Protein AF-A0AAV2N906-F1 (afdb_monomer)

Solvent-accessible surface area (backbone atoms only — not comparable to full-atom values): 9560 Å² total; per-residue (Å²): 140,86,79,97,62,91,78,65,53,70,39,80,45,79,48,74,50,69,51,62,68,46,82,51,79,72,90,47,82,63,50,39,68,47,66,64,45,64,35,40,30,38,31,56,103,57,91,62,74,47,78,46,63,52,54,69,85,67,87,63,78,82,83,75,61,50,65,40,70,42,63,27,67,57,64,53,74,48,78,43,83,39,54,52,70,64,48,75,49,80,57,72,91,42,48,38,40,37,38,35,34,36,37,40,48,88,89,48,103,59,74,46,69,39,82,73,50,76,50,76,43,83,40,26,71,60,52,39,50,51,25,49,56,51,49,58,48,60,74,41,47,91,79,47,55,72,71,68,75,68,58,85,89,83,131

Sequence (155 aa):
MTTNEFQRIIVALIVRSQIKQLFVPWTSEFDKVILKKTIVMFRMLDEEWTSLAPNRRDYRPYRGSCCENENFYGGRSVVFCVPAGFFEKKAIDVDVQLYVRREVCKYFEMDQCQGVGFATVPVDDLLNGIAKQMRERNELSEHLSDFYKQQIISR

pLDDT: mean 76.83, std 14.12, range [34.94, 92.75]

Secondary structure (DSSP, 8-state):
-----TT--EEEEEEEEEEEEEE---SSGGGGTS-EEEEEEEESSSSPPEEE-----------S---SEEEEEEEEEEEEEEEGGGGTSPP-S-EEEEEEEEEEPTTSSS-SEEEEEEEEEE-HHHHHHHHHHHHHHHHTTTTS-HHHHHSPP--

Nearest PDB structures (foldseek):
  1dji-assembly2_B  TM=4.886E-01  e=1.078E-02  Rattus norvegicus
  3l4c-assembly1_A  TM=5.168E-01  e=9.980E-01  Homo sapiens

Organism: NCBI:txid488582

Mean predicted aligned error: 10.34 Å

Structure (mmCIF, N/CA/C/O backbone):
data_AF-A0AAV2N906-F1
#
_entry.id   AF-A0AAV2N906-F1
#
loop_
_atom_site.group_PDB
_atom_site.id
_atom_site.type_symbol
_atom_site.label_atom_id
_atom_site.label_alt_id
_atom_site.label_comp_id
_atom_site.label_asym_id
_atom_site.label_entity_id
_atom_site.label_seq_id
_atom_site.pdbx_PDB_ins_code
_atom_site.Cartn_x
_atom_site.Cartn_y
_atom_site.Cartn_z
_atom_site.occupancy
_atom_site.B_iso_or_equiv
_atom_site.auth_seq_id
_atom_site.auth_comp_id
_atom_site.auth_asym_id
_atom_site.auth_atom_id
_atom_site.pdbx_PDB_model_num
ATOM 1 N N . MET A 1 1 ? -39.628 -3.929 17.723 1.00 43.03 1 MET A N 1
ATOM 2 C CA . MET A 1 1 ? -38.705 -4.756 16.912 1.00 43.03 1 MET A CA 1
ATOM 3 C C . MET A 1 1 ? -38.882 -4.290 15.476 1.00 43.03 1 MET A C 1
ATOM 5 O O . MET A 1 1 ? -40.005 -4.379 15.014 1.00 43.03 1 MET A O 1
ATOM 9 N N . THR A 1 2 ? -37.946 -3.642 14.780 1.00 40.38 2 THR A N 1
ATOM 10 C CA . THR A 1 2 ? -36.466 -3.710 14.782 1.00 40.38 2 THR A CA 1
ATOM 11 C C . THR A 1 2 ? -35.923 -2.435 14.098 1.00 40.38 2 THR A C 1
ATOM 13 O O . THR A 1 2 ? -36.364 -2.112 13.002 1.00 40.38 2 THR A O 1
ATOM 16 N N . THR A 1 3 ? -35.235 -1.535 14.816 1.00 34.94 3 THR A N 1
ATOM 17 C CA . THR A 1 3 ? -33.765 -1.448 15.045 1.00 34.94 3 THR A CA 1
ATOM 18 C C . THR A 1 3 ? -32.965 -0.772 13.919 1.00 34.94 3 THR A C 1
ATOM 20 O O . THR A 1 3 ? -32.504 -1.414 12.986 1.00 34.94 3 THR A O 1
ATOM 23 N N . ASN A 1 4 ? -32.732 0.535 14.061 1.00 41.62 4 ASN A N 1
ATOM 24 C CA . ASN A 1 4 ? -31.422 1.074 14.472 1.00 41.62 4 ASN A CA 1
ATOM 25 C C . ASN A 1 4 ? -30.122 0.581 13.788 1.00 41.62 4 ASN A C 1
ATOM 27 O O . ASN A 1 4 ? -29.088 0.597 14.444 1.00 41.62 4 ASN A O 1
ATOM 31 N N . GLU A 1 5 ? -30.092 0.196 12.509 1.00 42.56 5 GLU A N 1
ATOM 32 C CA . GLU A 1 5 ? -28.815 -0.210 11.870 1.00 42.56 5 GLU A CA 1
ATOM 33 C C . GLU A 1 5 ? -28.272 0.715 10.769 1.00 42.56 5 GLU A C 1
ATOM 35 O O . GLU A 1 5 ? -27.125 0.558 10.356 1.00 42.56 5 GLU A O 1
ATOM 40 N N . PHE A 1 6 ? -29.025 1.716 10.304 1.00 38.88 6 PHE A N 1
ATOM 41 C CA . PHE A 1 6 ? -28.591 2.537 9.159 1.00 38.88 6 PHE A CA 1
ATOM 42 C C . PHE A 1 6 ? -27.624 3.686 9.493 1.00 38.88 6 PHE A C 1
ATOM 44 O O . PHE A 1 6 ? -27.095 4.318 8.584 1.00 38.88 6 PHE A O 1
ATOM 51 N N . GLN A 1 7 ? -27.319 3.919 10.771 1.00 38.66 7 GLN A N 1
ATOM 52 C CA . GLN A 1 7 ? -26.232 4.806 11.201 1.00 38.66 7 GLN A CA 1
ATOM 53 C C . GLN A 1 7 ? -25.056 3.992 11.750 1.00 38.66 7 GLN A C 1
ATOM 55 O O . GLN A 1 7 ? -24.559 4.236 12.846 1.00 38.66 7 GLN A O 1
ATOM 60 N N . ARG A 1 8 ? -24.583 3.013 10.968 1.00 49.16 8 ARG A N 1
ATOM 61 C CA . ARG A 1 8 ? -23.215 2.498 11.112 1.00 49.16 8 ARG A CA 1
ATOM 62 C C . ARG A 1 8 ? -22.273 3.670 10.853 1.00 49.16 8 ARG A C 1
ATOM 64 O O . ARG A 1 8 ? -22.014 4.015 9.706 1.00 49.16 8 ARG A O 1
ATOM 71 N N . ILE A 1 9 ? -21.852 4.329 11.929 1.00 65.25 9 ILE A N 1
ATOM 72 C CA . ILE A 1 9 ? -20.956 5.486 11.918 1.00 65.25 9 ILE A CA 1
ATOM 73 C C . ILE A 1 9 ? -19.741 5.117 11.054 1.00 65.25 9 ILE A C 1
ATOM 75 O O . ILE A 1 9 ? -19.020 4.170 11.358 1.00 65.25 9 ILE A O 1
ATOM 79 N N . ILE A 1 10 ? -19.565 5.792 9.920 1.00 74.56 10 ILE A N 1
ATOM 80 C CA . ILE A 1 10 ? -18.391 5.609 9.064 1.00 74.56 10 ILE A CA 1
ATOM 81 C C . ILE A 1 10 ? -17.214 6.294 9.756 1.00 74.56 10 ILE A C 1
ATOM 83 O O . ILE A 1 10 ? -17.326 7.433 10.209 1.00 74.56 10 ILE A O 1
ATOM 87 N N . VAL A 1 11 ? -16.084 5.600 9.825 1.00 79.56 11 VAL A N 1
ATOM 88 C CA . VAL A 1 11 ? -14.820 6.114 10.344 1.00 79.56 11 VAL A CA 1
ATOM 89 C C . VAL A 1 11 ? -13.897 6.387 9.163 1.00 79.56 11 VAL A C 1
ATOM 91 O O . VAL A 1 11 ? -13.712 5.536 8.294 1.00 79.56 11 VAL A O 1
ATOM 94 N N . ALA A 1 12 ? -13.317 7.585 9.129 1.00 84.81 12 ALA A N 1
ATOM 95 C CA . ALA A 1 12 ? -12.300 7.939 8.150 1.00 84.81 12 ALA A CA 1
ATOM 96 C C . ALA A 1 12 ? -10.914 7.571 8.697 1.00 84.81 12 ALA A C 1
ATOM 98 O O . ALA A 1 12 ? -10.467 8.127 9.700 1.00 84.81 12 ALA A O 1
ATOM 99 N N . LEU A 1 13 ? -10.233 6.645 8.028 1.00 85.00 13 LEU A N 1
ATOM 100 C CA . LEU A 1 13 ? -8.852 6.265 8.307 1.00 85.00 13 LEU A CA 1
ATOM 101 C C . LEU A 1 13 ? -7.933 6.955 7.298 1.00 85.00 13 LEU A C 1
ATOM 103 O O . LEU A 1 13 ? -8.057 6.740 6.096 1.00 85.00 13 LEU A O 1
ATOM 107 N N . ILE A 1 14 ? -6.992 7.767 7.777 1.00 87.69 14 ILE A N 1
ATOM 108 C CA . ILE A 1 14 ? -6.008 8.444 6.926 1.00 87.69 14 ILE A CA 1
ATOM 109 C C . ILE A 1 14 ? -4.684 7.690 7.026 1.00 87.69 14 ILE A C 1
ATOM 111 O O . ILE A 1 14 ? -4.064 7.669 8.086 1.00 87.69 14 ILE A O 1
ATOM 115 N N . VAL A 1 15 ? -4.224 7.110 5.918 1.00 85.81 15 VAL A N 1
ATOM 116 C CA . VAL A 1 15 ? -2.932 6.415 5.840 1.00 85.81 15 VAL A CA 1
ATOM 117 C C . VAL A 1 15 ? -1.981 7.231 4.987 1.00 85.81 15 VAL A C 1
ATOM 119 O O . VAL A 1 15 ? -2.283 7.553 3.840 1.00 85.81 15 VAL A O 1
ATOM 122 N N . ARG A 1 16 ? -0.809 7.554 5.536 1.00 86.00 16 ARG A N 1
ATOM 123 C CA . ARG A 1 16 ? 0.249 8.267 4.820 1.00 86.00 16 ARG A CA 1
ATOM 124 C C . ARG A 1 16 ? 1.396 7.319 4.498 1.00 86.00 16 ARG A C 1
ATOM 126 O O . ARG A 1 16 ? 2.105 6.883 5.396 1.00 86.00 16 ARG A O 1
ATOM 133 N N . SER A 1 17 ? 1.626 7.082 3.210 1.00 82.94 17 SER A N 1
ATOM 134 C CA . SER A 1 17 ? 2.804 6.361 2.730 1.00 82.94 17 SER A CA 1
ATOM 135 C C . SER A 1 17 ? 3.888 7.350 2.319 1.00 82.94 17 SER A C 1
ATOM 137 O O . SER A 1 17 ? 3.629 8.298 1.573 1.00 82.94 17 SER A O 1
ATOM 139 N N . GLN A 1 18 ? 5.108 7.154 2.816 1.00 84.56 18 GLN A N 1
ATOM 140 C CA . GLN A 1 18 ? 6.266 7.967 2.461 1.00 84.56 18 GLN A CA 1
ATOM 141 C C . GLN A 1 18 ? 7.475 7.070 2.220 1.00 84.56 18 GLN A C 1
ATOM 143 O O . GLN A 1 18 ? 7.931 6.361 3.112 1.00 84.56 18 GLN A O 1
ATOM 148 N N . ILE A 1 19 ? 8.029 7.167 1.017 1.00 81.88 19 ILE A N 1
ATOM 149 C CA . ILE A 1 19 ? 9.254 6.476 0.624 1.00 81.88 19 ILE A CA 1
ATOM 150 C C . ILE A 1 19 ? 10.346 7.531 0.600 1.00 81.88 19 ILE A C 1
ATOM 152 O O . ILE A 1 19 ? 10.138 8.597 0.035 1.00 81.88 19 ILE A O 1
ATOM 156 N N . LYS A 1 20 ? 11.478 7.279 1.260 1.00 80.75 20 LYS A N 1
ATOM 157 C CA . LYS A 1 20 ? 12.611 8.222 1.275 1.00 80.75 20 LYS A CA 1
ATOM 158 C C . LYS A 1 20 ? 13.588 7.921 0.146 1.00 80.75 20 LYS A C 1
ATOM 160 O O . LYS A 1 20 ? 13.950 8.806 -0.623 1.00 80.75 20 LYS A O 1
ATOM 165 N N . GLN A 1 21 ? 13.977 6.659 0.048 1.00 80.75 21 GLN A N 1
ATOM 166 C CA . GLN A 1 21 ? 14.940 6.162 -0.916 1.00 80.75 21 GLN A CA 1
ATOM 167 C C . GLN A 1 21 ? 14.503 4.772 -1.361 1.00 80.75 21 GLN A C 1
ATOM 169 O O . GLN A 1 21 ? 14.005 3.989 -0.552 1.00 80.75 21 GLN A O 1
ATOM 174 N N . LEU A 1 22 ? 14.693 4.484 -2.642 1.00 82.75 22 LEU A N 1
ATOM 175 C CA . LEU A 1 22 ? 14.461 3.178 -3.230 1.00 82.75 22 LEU A CA 1
ATOM 176 C C . LEU A 1 22 ? 15.685 2.791 -4.058 1.00 82.75 22 LEU A C 1
ATOM 178 O O . LEU A 1 22 ? 16.117 3.558 -4.917 1.00 82.75 22 LEU A O 1
ATOM 182 N N . PHE A 1 23 ? 16.233 1.608 -3.793 1.00 83.44 23 PHE A N 1
ATOM 183 C CA . PHE A 1 23 ? 17.291 1.024 -4.608 1.00 83.44 23 PHE A CA 1
ATOM 184 C C . PHE A 1 23 ? 16.671 0.120 -5.673 1.00 83.44 23 PHE A C 1
ATOM 186 O O . PHE A 1 23 ? 15.905 -0.790 -5.362 1.00 83.44 23 PHE A O 1
ATOM 193 N N . VAL A 1 24 ? 16.991 0.394 -6.932 1.00 79.56 24 VAL A N 1
ATOM 194 C CA . VAL A 1 24 ? 16.435 -0.270 -8.104 1.00 79.56 24 VAL A CA 1
ATOM 195 C C . VAL A 1 24 ? 17.602 -0.687 -9.004 1.00 79.56 24 VAL A C 1
ATOM 197 O O . VAL A 1 24 ? 18.044 0.123 -9.825 1.00 79.56 24 VAL A O 1
ATOM 200 N N . PRO A 1 25 ? 18.108 -1.926 -8.87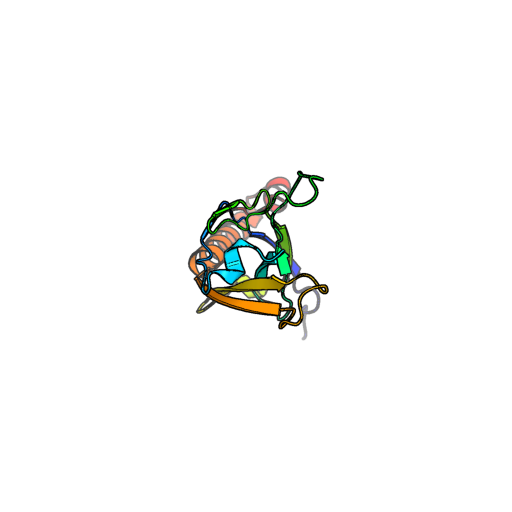9 1.00 79.56 25 PRO A N 1
ATOM 201 C CA . PRO A 1 25 ? 19.328 -2.344 -9.562 1.00 79.56 25 PRO A CA 1
ATOM 202 C C . PRO A 1 25 ? 19.178 -2.288 -11.083 1.00 79.56 25 PRO A C 1
ATOM 204 O O . PRO A 1 25 ? 18.086 -2.482 -11.637 1.00 79.56 25 PRO A O 1
ATOM 207 N N . TRP A 1 26 ? 20.269 -2.006 -11.786 1.00 79.56 26 TRP A N 1
ATOM 208 C CA . TRP A 1 26 ? 20.302 -2.176 -13.234 1.00 79.56 26 TRP A CA 1
ATOM 209 C C . TRP A 1 26 ? 20.324 -3.660 -13.593 1.00 79.56 26 TRP A C 1
ATOM 211 O O . TRP A 1 26 ? 21.026 -4.462 -12.988 1.00 79.56 26 TRP A O 1
ATOM 221 N N . THR A 1 27 ? 19.543 -4.017 -14.604 1.00 78.31 27 THR A N 1
ATOM 222 C CA . THR A 1 27 ? 19.471 -5.381 -15.146 1.00 78.31 27 THR A CA 1
ATOM 223 C C . THR A 1 27 ? 20.279 -5.527 -16.435 1.00 78.31 27 THR A C 1
ATOM 225 O O . THR A 1 27 ? 20.584 -6.637 -16.856 1.00 78.31 27 THR A O 1
ATOM 228 N N . SER A 1 28 ? 20.648 -4.403 -17.058 1.00 78.12 28 SER A N 1
ATOM 229 C CA . SER A 1 28 ? 21.381 -4.332 -18.322 1.00 78.12 28 SER A CA 1
ATOM 230 C C . SER A 1 28 ? 22.234 -3.064 -18.378 1.00 78.12 28 SER A C 1
ATOM 232 O O . SER A 1 28 ? 21.890 -2.051 -17.780 1.00 78.12 28 SER A O 1
ATOM 234 N N . GLU A 1 29 ? 23.308 -3.058 -19.163 1.00 78.06 29 GLU A N 1
ATOM 235 C CA . GLU A 1 29 ? 24.062 -1.831 -19.466 1.00 78.06 29 GLU A CA 1
ATOM 236 C C . GLU A 1 29 ? 23.184 -0.755 -20.129 1.00 78.06 29 GLU A C 1
ATOM 238 O O . GLU A 1 29 ? 23.397 0.443 -19.943 1.00 78.06 29 GLU A O 1
ATOM 243 N N . PHE A 1 30 ? 22.133 -1.174 -20.840 1.00 75.00 30 PHE A N 1
ATOM 244 C CA . PHE A 1 30 ? 21.177 -0.273 -21.477 1.00 75.00 30 PHE A CA 1
ATOM 245 C C . PHE A 1 30 ? 20.358 0.526 -20.444 1.00 75.00 30 PHE A C 1
ATOM 247 O O . PHE A 1 30 ? 20.005 1.682 -20.680 1.00 75.00 30 PHE A O 1
ATOM 254 N N . ASP A 1 31 ? 20.150 -0.024 -19.240 1.00 72.56 31 ASP A N 1
ATOM 255 C CA . ASP A 1 31 ? 19.450 0.657 -18.143 1.00 72.56 31 ASP A CA 1
ATOM 256 C C . ASP A 1 31 ? 20.136 1.952 -17.687 1.00 72.56 31 ASP A C 1
ATOM 258 O O . ASP A 1 31 ? 19.481 2.790 -17.060 1.00 72.56 31 ASP A O 1
ATOM 262 N N . LYS A 1 32 ? 21.433 2.112 -17.986 1.00 72.38 32 LYS A N 1
ATOM 263 C CA . LYS A 1 32 ? 22.224 3.299 -17.637 1.00 72.38 32 LYS A CA 1
ATOM 264 C C . LYS A 1 32 ? 21.872 4.500 -18.512 1.00 72.38 32 LYS A C 1
ATOM 266 O O . LYS A 1 32 ? 21.939 5.636 -18.043 1.00 72.38 32 LYS A O 1
ATOM 271 N N . VAL A 1 33 ? 21.492 4.249 -19.767 1.00 71.19 33 VAL A N 1
ATOM 272 C CA . VAL A 1 33 ? 21.310 5.282 -20.801 1.00 71.19 33 VAL A CA 1
ATOM 273 C C . VAL A 1 33 ? 19.843 5.591 -21.104 1.00 71.19 33 VAL A C 1
ATOM 275 O O . VAL A 1 33 ? 19.543 6.687 -21.583 1.00 71.19 33 VAL A O 1
ATOM 278 N N . ILE A 1 34 ? 18.916 4.686 -20.776 1.00 72.19 34 ILE A N 1
ATOM 279 C CA . ILE A 1 34 ? 17.480 4.869 -21.026 1.00 72.19 34 ILE A CA 1
ATOM 280 C C . ILE A 1 34 ? 16.847 5.894 -20.081 1.00 72.19 34 ILE A C 1
ATOM 282 O O . ILE A 1 34 ? 16.983 5.838 -18.856 1.00 72.19 34 ILE A O 1
ATOM 286 N N . LEU A 1 35 ? 16.026 6.764 -20.671 1.00 70.00 35 LEU A N 1
ATOM 287 C CA . LEU A 1 35 ? 15.066 7.591 -19.949 1.00 70.00 35 LEU A CA 1
ATOM 288 C C . LEU A 1 35 ? 13.965 6.723 -19.336 1.00 70.00 35 LEU A C 1
ATOM 290 O O . LEU A 1 35 ? 13.026 6.324 -20.031 1.00 70.00 35 LEU A O 1
ATOM 294 N N . LYS A 1 36 ? 14.057 6.485 -18.028 1.00 74.38 36 LYS A N 1
ATOM 295 C CA . LYS A 1 36 ? 13.023 5.792 -17.257 1.00 74.38 36 LYS A CA 1
ATOM 296 C C . LYS A 1 36 ? 12.569 6.578 -16.033 1.00 74.38 36 LYS A C 1
ATOM 298 O O . LYS A 1 36 ? 13.289 7.420 -15.483 1.00 74.38 36 LYS A O 1
ATOM 303 N N . LYS A 1 37 ? 11.339 6.296 -15.622 1.00 78.19 37 LYS A N 1
ATOM 304 C CA . LYS A 1 37 ? 10.695 6.834 -14.429 1.00 78.19 37 LYS A CA 1
ATOM 305 C C . LYS A 1 37 ? 10.281 5.669 -13.543 1.00 78.19 37 LYS A C 1
ATOM 307 O O . LYS A 1 37 ? 9.450 4.863 -13.948 1.00 78.19 37 LYS A O 1
ATOM 312 N N . THR A 1 38 ? 10.822 5.591 -12.334 1.00 81.00 38 THR A N 1
ATOM 313 C CA . THR A 1 38 ? 10.333 4.622 -11.353 1.00 81.00 38 THR A CA 1
ATOM 314 C C . THR A 1 38 ? 9.066 5.152 -10.696 1.00 81.00 38 THR A C 1
ATOM 316 O O . THR A 1 38 ? 8.978 6.319 -10.311 1.00 81.00 38 THR A O 1
ATOM 319 N N . ILE A 1 39 ? 8.059 4.295 -10.591 1.00 84.81 39 ILE A N 1
ATOM 320 C CA . ILE A 1 39 ? 6.797 4.564 -9.912 1.00 84.81 39 ILE A CA 1
ATOM 321 C C . ILE A 1 39 ? 6.610 3.478 -8.872 1.00 84.81 39 ILE A C 1
ATOM 323 O O . ILE A 1 39 ? 6.680 2.288 -9.180 1.00 84.81 39 ILE A O 1
ATOM 327 N N . VAL A 1 40 ? 6.342 3.903 -7.644 1.00 87.75 40 VAL A N 1
ATOM 328 C CA . VAL A 1 40 ? 5.908 2.996 -6.591 1.00 87.75 40 VAL A CA 1
ATOM 329 C C . VAL A 1 40 ? 4.404 3.096 -6.481 1.00 87.75 40 VAL A C 1
ATOM 331 O O . VAL A 1 40 ? 3.850 4.183 -6.404 1.00 87.75 40 VAL A O 1
ATOM 334 N N . MET A 1 41 ? 3.731 1.966 -6.499 1.00 90.75 41 MET A N 1
ATOM 335 C CA . MET A 1 41 ? 2.300 1.850 -6.318 1.00 90.75 41 MET A CA 1
ATOM 336 C C . MET A 1 41 ? 2.064 1.177 -4.979 1.00 90.75 41 MET A C 1
ATOM 338 O O . MET A 1 41 ? 2.803 0.270 -4.600 1.00 90.75 41 MET A O 1
ATOM 342 N N . PHE A 1 42 ? 1.051 1.627 -4.257 1.00 91.06 42 PHE A N 1
ATOM 343 C CA . PHE A 1 42 ? 0.622 0.970 -3.038 1.00 91.06 42 PHE A CA 1
ATOM 344 C C . PHE A 1 42 ? -0.892 0.839 -3.002 1.00 91.06 42 PHE A C 1
ATOM 346 O O . PHE A 1 42 ? -1.594 1.673 -3.575 1.00 91.06 42 PHE A O 1
ATOM 353 N N . ARG A 1 43 ? -1.379 -0.201 -2.332 1.00 90.31 43 ARG A N 1
ATOM 354 C CA . ARG A 1 43 ? -2.801 -0.397 -2.038 1.00 90.31 43 ARG A CA 1
ATOM 355 C C . ARG A 1 43 ? -2.978 -1.039 -0.673 1.00 90.31 43 ARG A C 1
ATOM 357 O O . ARG A 1 43 ? -2.066 -1.717 -0.188 1.00 90.31 43 ARG A O 1
ATOM 364 N N . MET A 1 44 ? -4.122 -0.790 -0.053 1.00 87.94 44 MET A N 1
ATOM 365 C CA . MET A 1 44 ? -4.428 -1.255 1.296 1.00 87.94 44 MET A CA 1
ATOM 366 C C . MET A 1 44 ? -5.939 -1.170 1.504 1.00 87.94 44 MET A C 1
ATOM 368 O O . MET A 1 44 ? -6.502 -0.116 1.267 1.00 87.94 44 MET A O 1
ATOM 372 N N . LEU A 1 45 ? -6.588 -2.231 1.997 1.00 85.06 45 LEU A N 1
ATOM 373 C CA . LEU A 1 45 ? -8.048 -2.306 2.240 1.00 85.06 45 LEU A CA 1
ATOM 374 C C . LEU A 1 45 ? -8.958 -2.129 1.004 1.00 85.06 45 LEU A C 1
ATOM 376 O O . LEU A 1 45 ? -10.134 -2.479 1.080 1.00 85.06 45 LEU A O 1
ATOM 380 N N . ASP A 1 46 ? -8.438 -1.626 -0.111 1.00 82.38 46 ASP A N 1
ATOM 381 C CA . ASP A 1 46 ? -9.116 -1.431 -1.384 1.00 82.38 46 ASP A CA 1
ATOM 382 C C . ASP A 1 46 ? -8.445 -2.211 -2.526 1.00 82.38 46 ASP A C 1
ATOM 384 O O . ASP A 1 46 ? -7.370 -2.806 -2.396 1.00 82.38 46 ASP A O 1
ATOM 388 N N . GLU A 1 47 ? -9.116 -2.225 -3.676 1.00 82.88 47 GLU A N 1
ATOM 389 C CA . GLU A 1 47 ? -8.577 -2.812 -4.904 1.00 82.88 47 GLU A CA 1
ATOM 390 C C . GLU A 1 47 ? -7.763 -1.797 -5.727 1.00 82.88 47 GLU A C 1
ATOM 392 O O . GLU A 1 47 ? -7.011 -2.191 -6.626 1.00 82.88 47 GLU A O 1
ATOM 397 N N . GLU A 1 48 ? -7.878 -0.502 -5.413 1.00 87.50 48 GLU A N 1
ATOM 398 C CA . GLU A 1 48 ? -7.284 0.588 -6.180 1.00 87.50 48 GLU A CA 1
ATOM 399 C C . GLU A 1 48 ? -5.804 0.807 -5.856 1.00 87.50 48 GLU A C 1
ATOM 401 O O . GLU A 1 48 ? -5.375 0.950 -4.714 1.00 87.50 48 GLU A O 1
ATOM 406 N N . TRP A 1 49 ? -4.988 0.905 -6.904 1.00 89.00 49 TRP A N 1
ATOM 407 C CA . TRP A 1 49 ? -3.576 1.215 -6.744 1.00 89.00 49 TRP A CA 1
ATOM 408 C C . TRP A 1 49 ? -3.323 2.717 -6.731 1.00 89.00 49 TRP A C 1
ATOM 410 O O . TRP A 1 49 ? -3.534 3.421 -7.721 1.00 89.00 49 TRP A O 1
ATOM 420 N N . THR A 1 50 ? -2.723 3.195 -5.649 1.00 88.00 50 THR A N 1
ATOM 421 C CA . THR A 1 50 ? -2.274 4.577 -5.526 1.00 88.00 50 THR A CA 1
ATOM 422 C C . THR A 1 50 ? -0.812 4.712 -5.942 1.00 88.00 50 THR A C 1
ATOM 424 O O . THR A 1 50 ? 0.084 4.122 -5.345 1.00 88.00 50 THR A O 1
ATOM 427 N N . SER A 1 51 ? -0.540 5.538 -6.956 1.00 88.44 51 SER A N 1
ATOM 428 C CA . SER A 1 51 ? 0.823 5.785 -7.440 1.00 88.44 51 SER A CA 1
ATOM 429 C C . SER A 1 51 ? 1.540 6.900 -6.667 1.00 88.44 51 SER A C 1
ATOM 431 O O . SER A 1 51 ? 1.010 8.002 -6.488 1.00 88.44 51 SER A O 1
ATOM 433 N N . LEU A 1 52 ? 2.798 6.662 -6.330 1.00 84.75 52 LEU A N 1
ATOM 434 C CA . LEU A 1 52 ? 3.784 7.612 -5.845 1.00 84.75 52 LEU A CA 1
ATOM 435 C C . LEU A 1 52 ? 4.927 7.676 -6.865 1.00 84.75 52 LEU A C 1
ATOM 437 O O . LEU A 1 52 ? 5.582 6.680 -7.165 1.00 84.75 52 LEU A O 1
ATOM 441 N N . ALA A 1 53 ? 5.163 8.865 -7.407 1.00 76.38 53 ALA A N 1
ATOM 442 C CA . ALA A 1 53 ? 6.307 9.134 -8.266 1.00 76.38 53 ALA A CA 1
ATOM 443 C C . ALA A 1 53 ? 7.353 9.939 -7.481 1.00 76.38 53 ALA A C 1
ATOM 445 O O . ALA A 1 53 ? 6.977 10.712 -6.592 1.00 76.38 53 ALA A O 1
ATOM 446 N N . PRO A 1 54 ? 8.648 9.810 -7.807 1.00 70.81 54 PRO A N 1
ATOM 447 C CA . PRO A 1 54 ? 9.667 10.660 -7.221 1.00 70.81 54 PRO A CA 1
ATOM 448 C C . PRO A 1 54 ? 9.335 12.116 -7.560 1.00 70.81 54 PRO A C 1
ATOM 450 O O . PRO A 1 54 ? 9.146 12.478 -8.724 1.00 70.81 54 PRO A O 1
ATOM 453 N N . ASN A 1 55 ? 9.226 12.951 -6.529 1.00 63.81 5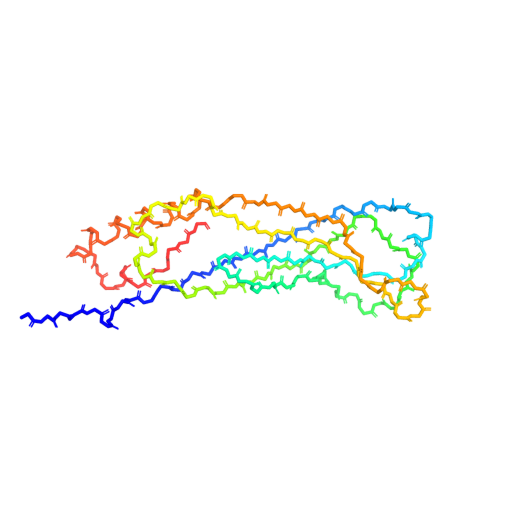5 ASN A N 1
ATOM 454 C CA . ASN A 1 55 ? 8.981 14.380 -6.676 1.00 63.81 55 ASN A CA 1
ATOM 455 C C . ASN A 1 55 ? 10.254 15.045 -7.213 1.00 63.81 55 ASN A C 1
ATOM 457 O O . ASN A 1 55 ? 11.115 15.497 -6.457 1.00 63.81 55 ASN A O 1
ATOM 461 N N . ARG A 1 56 ? 10.415 15.032 -8.536 1.00 59.22 56 ARG A N 1
ATOM 462 C CA . ARG A 1 56 ? 11.523 15.697 -9.216 1.00 59.22 56 ARG A CA 1
ATOM 463 C C . ARG A 1 56 ? 11.152 17.172 -9.373 1.00 59.22 56 ARG A C 1
ATOM 465 O O . ARG A 1 56 ? 10.438 17.539 -10.298 1.00 59.22 56 ARG A O 1
ATOM 472 N N . ARG A 1 57 ? 11.642 18.022 -8.460 1.00 46.75 57 ARG A N 1
ATOM 473 C CA . ARG A 1 57 ? 11.648 19.491 -8.644 1.00 46.75 57 ARG A CA 1
ATOM 474 C C . ARG A 1 57 ? 12.572 19.929 -9.783 1.00 46.75 57 ARG A C 1
ATOM 476 O O . ARG A 1 57 ? 12.502 21.071 -10.232 1.00 46.75 57 ARG A O 1
ATOM 483 N N . ASP A 1 58 ? 13.405 19.019 -10.267 1.00 44.56 58 ASP A N 1
ATOM 484 C CA . ASP A 1 58 ? 14.307 19.276 -11.369 1.00 44.56 58 ASP A CA 1
ATOM 485 C C . ASP A 1 58 ? 13.522 19.224 -12.680 1.00 44.56 58 ASP A C 1
ATOM 487 O O .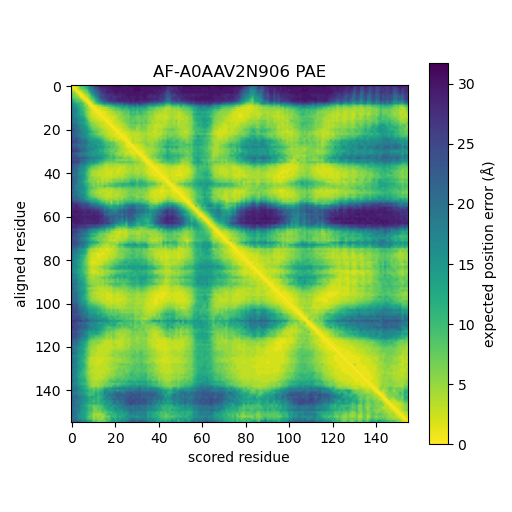 ASP A 1 58 ? 13.415 18.192 -13.336 1.00 44.56 58 ASP A O 1
ATOM 491 N N . TYR A 1 59 ? 13.051 20.391 -13.113 1.00 37.50 59 TYR A N 1
ATOM 492 C CA . TYR A 1 59 ? 12.728 20.722 -14.507 1.00 37.50 59 TYR A CA 1
ATOM 493 C C . TYR A 1 59 ? 13.964 20.615 -15.432 1.00 37.50 59 TYR A C 1
ATOM 495 O O . TYR A 1 59 ? 14.062 21.307 -16.444 1.00 37.50 59 TYR A O 1
ATOM 503 N N . ARG A 1 60 ? 14.972 19.805 -15.078 1.00 41.88 60 ARG A N 1
ATOM 504 C CA . ARG A 1 60 ? 16.168 19.640 -15.891 1.00 41.88 60 ARG A CA 1
ATOM 505 C C . ARG A 1 60 ? 15.890 18.574 -16.945 1.00 41.88 60 ARG A C 1
ATOM 507 O O . ARG A 1 60 ? 15.654 17.420 -16.579 1.00 41.88 60 ARG A O 1
ATOM 514 N N . PRO A 1 61 ? 15.943 18.924 -18.242 1.00 40.09 61 PRO A N 1
ATOM 515 C CA . PRO A 1 61 ? 16.023 17.917 -19.277 1.00 40.09 61 PRO A CA 1
ATOM 516 C C . PRO A 1 61 ? 17.246 17.048 -18.986 1.00 40.09 61 PRO A C 1
ATOM 518 O O . PRO A 1 61 ? 18.330 17.534 -18.660 1.00 40.09 61 PRO A O 1
ATOM 521 N N . TYR A 1 62 ? 16.992 15.751 -19.032 1.00 47.06 62 TYR A N 1
ATOM 522 C CA . TYR A 1 62 ? 17.922 14.648 -18.890 1.00 47.06 62 TYR A CA 1
ATOM 523 C C . TYR A 1 62 ? 19.380 15.000 -19.219 1.00 47.06 62 TYR A C 1
ATOM 525 O O . TYR A 1 62 ? 19.748 15.166 -20.379 1.00 47.06 62 TYR A O 1
ATOM 533 N N . ARG A 1 63 ? 20.234 15.037 -18.193 1.00 40.66 63 ARG A N 1
ATOM 534 C CA . ARG A 1 63 ? 21.664 14.758 -18.356 1.00 40.66 63 ARG A CA 1
ATOM 535 C C . ARG A 1 63 ? 21.940 13.331 -17.875 1.00 40.66 63 ARG A C 1
ATOM 537 O O . ARG A 1 63 ? 22.533 13.125 -16.830 1.00 40.66 63 ARG A O 1
ATOM 544 N N . GLY A 1 64 ? 21.447 12.358 -18.639 1.00 44.28 64 GLY A N 1
ATOM 545 C CA . GLY A 1 64 ? 22.266 11.219 -19.057 1.00 44.28 64 GLY A CA 1
ATOM 546 C C . GLY A 1 64 ? 22.631 10.100 -18.080 1.00 44.28 64 GLY A C 1
ATOM 547 O O . GLY A 1 64 ? 23.515 9.330 -18.433 1.00 44.28 64 GLY A O 1
ATOM 548 N N . SER A 1 65 ? 21.997 9.933 -16.920 1.00 51.94 65 SER A N 1
ATOM 549 C CA . SER A 1 65 ? 22.174 8.674 -16.175 1.00 51.94 65 SER A CA 1
ATOM 550 C C . SER A 1 65 ? 20.973 8.342 -15.307 1.00 51.94 65 SER A C 1
ATOM 552 O O . SER A 1 65 ? 20.600 9.129 -14.433 1.00 51.94 65 SER A O 1
ATOM 554 N N . CYS A 1 66 ? 20.380 7.168 -15.512 1.00 62.19 66 CYS A N 1
ATOM 555 C CA . CYS A 1 66 ? 19.404 6.653 -14.567 1.00 62.19 66 CYS A CA 1
ATOM 556 C C . CYS A 1 66 ? 20.121 6.043 -13.363 1.00 62.19 66 CYS A C 1
ATOM 558 O O . CYS A 1 66 ? 20.740 5.003 -13.511 1.00 62.19 66 CYS A O 1
ATOM 560 N N . CYS A 1 67 ? 20.026 6.643 -12.179 1.00 69.12 67 CYS A N 1
ATOM 561 C CA . CYS A 1 67 ? 20.646 6.104 -10.966 1.00 69.12 67 CYS A CA 1
ATOM 562 C C . CYS A 1 67 ? 19.924 4.843 -10.466 1.00 69.12 67 CYS A C 1
ATOM 564 O O . CYS A 1 67 ? 18.708 4.730 -10.608 1.00 69.12 67 CYS A O 1
ATOM 566 N N . GLU A 1 68 ? 20.656 3.926 -9.830 1.00 73.44 68 GLU A N 1
ATOM 567 C CA . GLU A 1 68 ? 20.047 2.806 -9.094 1.00 73.44 68 GLU A CA 1
ATOM 568 C C . GLU A 1 68 ? 19.393 3.278 -7.791 1.00 73.44 68 GLU A C 1
ATOM 570 O O . GLU A 1 68 ? 18.382 2.736 -7.364 1.00 73.44 68 GLU A O 1
ATOM 575 N N . ASN A 1 69 ? 19.947 4.318 -7.164 1.00 77.31 69 ASN A N 1
ATOM 576 C CA . ASN A 1 69 ? 19.363 4.953 -5.988 1.00 77.31 69 ASN A CA 1
ATOM 577 C C . ASN A 1 69 ? 18.437 6.094 -6.409 1.00 77.31 69 ASN A C 1
ATOM 579 O O . ASN A 1 69 ? 18.899 7.134 -6.885 1.00 77.31 69 ASN A O 1
ATOM 583 N N . GLU A 1 70 ? 17.137 5.916 -6.193 1.00 75.19 70 GLU A N 1
ATOM 584 C CA . GLU A 1 70 ? 16.132 6.944 -6.432 1.00 75.19 70 GLU A CA 1
ATOM 585 C C . GLU A 1 70 ? 15.626 7.541 -5.119 1.00 75.19 70 GLU A C 1
ATOM 587 O O . GLU A 1 70 ? 15.148 6.838 -4.228 1.00 75.19 70 GLU A O 1
ATOM 592 N N . ASN A 1 71 ? 15.694 8.868 -5.020 1.00 75.88 71 ASN A N 1
ATOM 593 C CA . ASN A 1 71 ? 15.156 9.607 -3.885 1.00 75.88 71 ASN A CA 1
ATOM 594 C C . ASN A 1 71 ? 13.703 10.001 -4.155 1.00 75.88 71 ASN A C 1
ATOM 596 O O . ASN A 1 71 ? 13.384 10.640 -5.162 1.00 75.88 71 ASN A O 1
ATOM 600 N N . PHE A 1 72 ? 12.825 9.664 -3.218 1.00 76.00 72 PHE A N 1
ATOM 601 C CA . PHE A 1 72 ? 11.414 10.018 -3.261 1.00 76.00 72 PHE A CA 1
ATOM 602 C C . PHE A 1 72 ? 11.179 11.185 -2.295 1.00 76.00 72 PHE A C 1
ATOM 604 O O . PHE A 1 72 ? 11.109 11.033 -1.080 1.00 76.00 72 PHE A O 1
ATOM 611 N N . TYR A 1 73 ? 11.079 12.401 -2.833 1.00 67.44 73 TYR A N 1
ATOM 612 C CA . TYR A 1 73 ? 10.827 13.601 -2.026 1.00 67.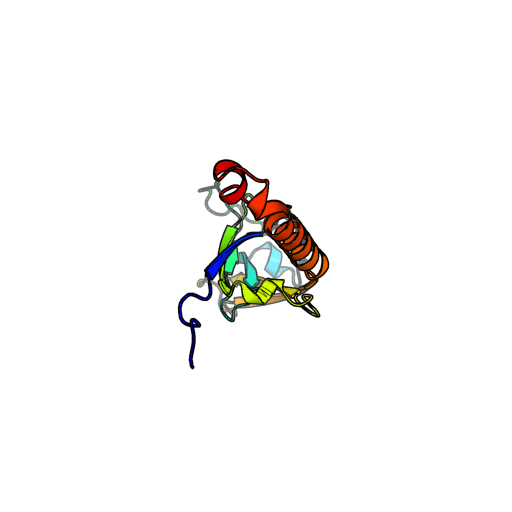44 73 TYR A CA 1
ATOM 613 C C . TYR A 1 73 ? 9.323 13.845 -1.839 1.00 67.44 73 TYR A C 1
ATOM 615 O O . TYR A 1 73 ? 8.775 14.851 -2.289 1.00 67.44 73 TYR A O 1
ATOM 623 N N . GLY A 1 74 ? 8.619 12.909 -1.204 1.00 68.06 74 GLY A N 1
ATOM 624 C CA . GLY A 1 74 ? 7.190 13.068 -0.950 1.00 68.06 74 GLY A CA 1
ATOM 625 C C . GLY A 1 74 ? 6.524 11.834 -0.365 1.00 68.06 74 GLY A C 1
ATOM 626 O O . GLY A 1 74 ? 7.045 10.725 -0.432 1.00 68.06 74 GLY A O 1
ATOM 627 N N . GLY A 1 75 ? 5.350 12.050 0.213 1.00 76.38 75 GLY A N 1
ATOM 628 C CA . GLY A 1 75 ? 4.440 10.985 0.602 1.00 76.38 75 GLY A CA 1
ATOM 629 C C . GLY A 1 75 ? 3.055 11.264 0.043 1.00 76.38 75 GLY A C 1
ATOM 630 O O . GLY A 1 75 ? 2.738 12.407 -0.292 1.00 76.38 75 GLY A O 1
ATOM 631 N N . ARG A 1 76 ? 2.241 10.221 -0.062 1.00 84.00 76 ARG A N 1
ATOM 632 C CA . ARG A 1 76 ? 0.844 10.329 -0.471 1.00 84.00 76 ARG A CA 1
ATOM 633 C C . ARG A 1 76 ? -0.028 9.811 0.660 1.00 84.00 76 ARG A C 1
ATOM 635 O O . ARG A 1 76 ? 0.268 8.769 1.242 1.00 84.00 76 ARG A O 1
ATOM 642 N N . SER A 1 77 ? -1.064 10.574 0.977 1.00 85.31 77 SER A N 1
ATOM 643 C CA . SER A 1 77 ? -2.078 10.171 1.942 1.00 85.31 77 SER A CA 1
ATOM 644 C C . SER A 1 77 ? -3.300 9.655 1.198 1.00 85.31 77 SER A C 1
ATOM 646 O O . SER A 1 77 ? -3.719 10.268 0.216 1.00 85.31 77 SER A O 1
ATOM 648 N N . VAL A 1 78 ? -3.853 8.545 1.669 1.00 86.25 78 VAL A N 1
ATOM 649 C CA . VAL A 1 78 ? -5.109 7.961 1.193 1.00 86.25 78 VAL A CA 1
ATOM 650 C C . VAL A 1 78 ? -6.087 7.946 2.359 1.00 86.25 78 VAL A C 1
ATOM 652 O O . VAL A 1 78 ? -5.684 7.746 3.508 1.00 86.25 78 VAL A O 1
ATOM 655 N N . VAL A 1 79 ? -7.354 8.230 2.068 1.00 87.25 79 VAL A N 1
ATOM 656 C CA . VAL A 1 79 ? -8.434 8.220 3.054 1.00 87.25 79 VAL A CA 1
ATOM 657 C C . VAL A 1 79 ? -9.328 7.027 2.762 1.00 87.25 79 VAL A C 1
ATOM 659 O O . VAL A 1 79 ? -9.893 6.937 1.676 1.00 87.25 79 VAL A O 1
ATOM 662 N N . PHE A 1 80 ? -9.469 6.142 3.742 1.00 86.12 80 PHE A N 1
ATOM 663 C CA . PHE A 1 80 ? -10.353 4.988 3.684 1.00 86.12 80 PHE A CA 1
ATOM 664 C C . PHE A 1 80 ? -11.589 5.245 4.536 1.00 86.12 80 PHE A C 1
ATOM 666 O O . PHE A 1 80 ? -11.485 5.578 5.717 1.00 86.12 80 PHE A O 1
ATOM 673 N N . CYS A 1 81 ? -12.765 5.065 3.945 1.00 85.50 81 CYS A N 1
ATOM 674 C CA . CYS A 1 81 ? -14.028 5.069 4.671 1.00 85.50 81 CYS A CA 1
ATOM 675 C C . CYS A 1 81 ? -14.325 3.641 5.127 1.00 85.50 81 CYS A C 1
ATOM 677 O O . CYS A 1 81 ? -14.737 2.810 4.320 1.00 85.50 81 CYS A O 1
ATOM 679 N N . VAL A 1 82 ? -14.115 3.353 6.411 1.00 85.69 82 VAL A N 1
ATOM 680 C CA . VAL A 1 82 ? -14.377 2.028 6.990 1.00 85.69 82 VAL A CA 1
ATOM 681 C C . VAL A 1 82 ? -15.587 2.079 7.929 1.00 85.69 82 VAL A C 1
ATOM 683 O O . VAL A 1 82 ? -15.793 3.085 8.611 1.00 85.69 82 VAL A O 1
ATOM 686 N N . PRO A 1 83 ? -16.421 1.028 8.001 1.00 84.94 83 PRO A N 1
ATOM 687 C CA . PRO A 1 83 ? -17.489 0.963 8.999 1.00 84.94 83 PRO A CA 1
ATOM 688 C C . PRO A 1 83 ? -16.912 1.003 10.422 1.00 84.94 83 PRO A C 1
ATOM 690 O O . PRO A 1 83 ? -15.885 0.376 10.659 1.00 84.94 83 PRO A O 1
ATOM 693 N N . ALA A 1 84 ? -17.577 1.639 11.396 1.00 79.38 84 ALA A N 1
ATOM 694 C CA . ALA A 1 84 ? -17.124 1.615 12.799 1.00 79.38 84 ALA A CA 1
ATOM 695 C C . ALA A 1 84 ? -16.876 0.190 13.332 1.00 79.38 84 ALA A C 1
ATOM 697 O O . ALA A 1 84 ? -15.901 -0.038 14.047 1.00 79.38 84 ALA A O 1
ATOM 698 N N . GLY A 1 85 ? -17.694 -0.778 12.900 1.00 82.94 85 GLY A N 1
ATOM 699 C CA . GLY A 1 85 ? -17.535 -2.193 13.251 1.00 82.94 85 GLY A CA 1
ATOM 700 C C . GLY A 1 85 ? -16.227 -2.836 12.768 1.00 82.94 85 GLY A C 1
ATOM 701 O O . GLY A 1 85 ? -15.861 -3.907 13.244 1.00 82.94 85 GLY A O 1
ATOM 702 N N . PHE A 1 86 ? -15.485 -2.189 11.861 1.00 84.38 86 PHE A N 1
ATOM 703 C CA . PHE A 1 86 ? -14.166 -2.643 11.411 1.00 84.38 86 PHE A CA 1
ATOM 704 C C . PHE A 1 86 ? -13.178 -2.781 12.578 1.00 84.38 86 PHE A C 1
ATOM 706 O O . PHE A 1 86 ? -12.421 -3.744 12.627 1.00 84.38 86 PHE A O 1
ATOM 713 N N . PHE A 1 87 ? -13.228 -1.863 13.549 1.00 85.69 87 PHE A N 1
ATOM 714 C CA . PHE A 1 87 ? -12.313 -1.844 14.696 1.00 85.69 87 PHE A CA 1
ATOM 715 C C . PHE A 1 87 ? -12.816 -2.643 15.911 1.00 85.69 87 PHE A C 1
ATOM 717 O O . PHE A 1 87 ? -12.128 -2.718 16.929 1.00 85.69 87 PHE A O 1
ATOM 724 N N . GLU A 1 88 ? -14.005 -3.249 15.839 1.00 84.88 88 GLU A N 1
ATOM 725 C CA . GLU A 1 88 ? -14.519 -4.107 16.918 1.00 84.88 88 GLU A CA 1
ATOM 726 C C . GLU A 1 88 ? -13.768 -5.443 16.976 1.00 84.88 88 GLU A C 1
ATOM 728 O O . GLU A 1 88 ? -13.515 -5.988 18.055 1.00 84.88 88 GLU A O 1
ATOM 733 N N . LYS A 1 89 ? -13.378 -5.958 15.805 1.00 85.62 89 LYS A N 1
ATOM 734 C CA . LYS A 1 89 ? -12.605 -7.193 15.655 1.00 85.62 89 LYS A CA 1
ATOM 735 C C . LYS A 1 89 ? -11.120 -6.872 15.511 1.00 85.62 89 LYS A C 1
ATOM 737 O O . LYS A 1 89 ? -10.740 -5.773 15.121 1.00 85.62 89 LYS A O 1
ATOM 742 N N . LYS A 1 90 ? -10.267 -7.847 15.835 1.00 87.19 90 LYS A N 1
ATOM 743 C CA . LYS A 1 90 ? -8.835 -7.727 15.544 1.00 87.19 90 LYS A CA 1
ATOM 744 C C . LYS A 1 90 ? -8.625 -7.759 14.030 1.00 87.19 90 LYS A C 1
ATOM 746 O O . LYS A 1 90 ? -9.187 -8.629 13.368 1.00 87.19 90 LYS A O 1
ATOM 751 N N . ALA A 1 91 ? -7.806 -6.842 13.525 1.00 87.88 91 ALA A N 1
ATOM 752 C CA . ALA A 1 91 ? -7.226 -6.948 12.195 1.00 87.88 91 ALA A CA 1
ATOM 753 C C . ALA A 1 91 ? -6.256 -8.138 12.184 1.00 87.88 91 ALA A C 1
ATOM 755 O O . ALA A 1 91 ? -5.461 -8.290 13.120 1.00 87.88 91 ALA A O 1
ATOM 756 N N . ILE A 1 92 ? -6.413 -9.004 11.187 1.00 87.56 92 ILE A N 1
ATOM 757 C CA . ILE A 1 92 ? -5.620 -10.213 10.972 1.00 87.56 92 ILE A CA 1
ATOM 758 C C . ILE A 1 92 ? -5.293 -10.249 9.481 1.00 87.56 92 ILE A C 1
ATOM 760 O O . ILE A 1 92 ? -6.209 -10.100 8.667 1.00 87.56 92 ILE A O 1
ATOM 764 N N . ASP A 1 93 ? -4.022 -10.467 9.154 1.00 87.31 93 ASP A N 1
ATOM 765 C CA . ASP A 1 93 ? -3.502 -10.594 7.791 1.00 87.31 93 ASP A CA 1
ATOM 766 C C . ASP A 1 93 ? -3.803 -9.366 6.908 1.00 87.31 93 ASP A C 1
ATOM 768 O O . ASP A 1 93 ? -4.083 -9.477 5.710 1.00 87.31 93 ASP A O 1
ATOM 772 N N . VAL A 1 94 ? -3.772 -8.168 7.501 1.00 89.19 94 VAL A N 1
ATOM 773 C CA . VAL A 1 94 ? -3.905 -6.905 6.776 1.00 89.19 94 VAL A CA 1
ATOM 774 C C . VAL A 1 94 ? -2.526 -6.371 6.415 1.00 89.19 94 VAL A C 1
ATOM 776 O O . VAL A 1 94 ? -1.786 -5.858 7.259 1.00 89.19 94 VAL A O 1
ATOM 779 N N . ASP A 1 95 ? -2.241 -6.403 5.116 1.00 92.06 95 ASP A N 1
ATOM 780 C CA . ASP A 1 95 ? -0.995 -5.920 4.532 1.00 92.06 95 ASP A CA 1
ATOM 781 C C . ASP A 1 95 ? -1.205 -4.678 3.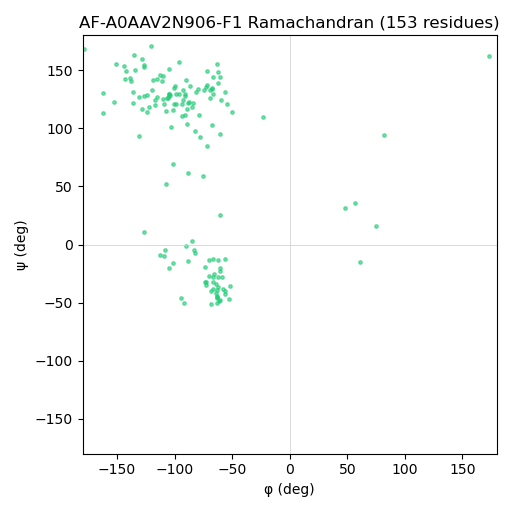660 1.00 92.06 95 ASP A C 1
ATOM 783 O O . ASP A 1 95 ? -2.177 -4.555 2.908 1.00 92.06 95 ASP A O 1
ATOM 787 N N . VAL A 1 96 ? -0.214 -3.788 3.675 1.00 90.94 96 VAL A N 1
ATOM 788 C CA . VAL A 1 96 ? -0.004 -2.823 2.596 1.00 90.94 96 VAL A CA 1
ATOM 789 C C . VAL A 1 96 ? 0.796 -3.511 1.504 1.00 90.94 96 VAL A C 1
ATOM 791 O O . VAL A 1 96 ? 1.921 -3.962 1.728 1.00 90.94 96 VAL A O 1
ATOM 794 N N . GLN A 1 97 ? 0.240 -3.553 0.300 1.00 92.56 97 GLN A N 1
ATOM 795 C CA . GLN A 1 97 ? 0.937 -4.089 -0.859 1.00 92.56 97 GLN A CA 1
ATOM 796 C C . GLN A 1 97 ? 1.682 -2.967 -1.566 1.00 92.56 97 GLN A C 1
ATOM 798 O O . GLN A 1 97 ? 1.097 -1.933 -1.881 1.00 92.56 97 GLN A O 1
ATOM 803 N N . LEU A 1 98 ? 2.965 -3.183 -1.830 1.00 91.38 98 LEU A N 1
ATOM 804 C CA . LEU A 1 98 ? 3.855 -2.272 -2.532 1.00 91.38 98 LEU A CA 1
ATOM 805 C C . LEU A 1 98 ? 4.287 -2.919 -3.843 1.00 91.38 98 LEU A C 1
ATOM 807 O O . LEU A 1 98 ? 4.812 -4.029 -3.863 1.00 91.38 98 LEU A O 1
ATOM 811 N N . TYR A 1 99 ? 4.109 -2.201 -4.941 1.00 91.12 99 TYR A N 1
ATOM 812 C CA . TYR A 1 99 ? 4.529 -2.630 -6.263 1.00 91.12 99 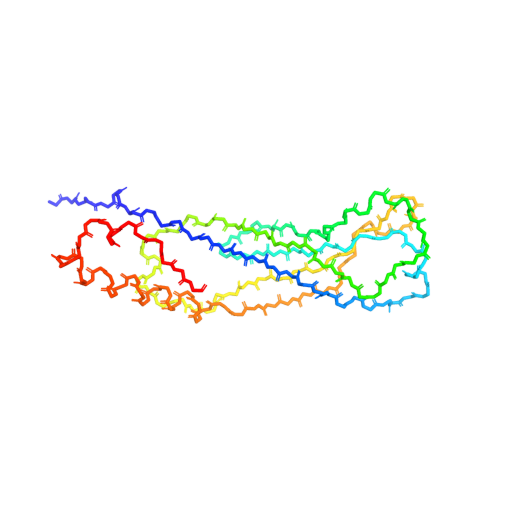TYR A CA 1
ATOM 813 C C . TYR A 1 99 ? 5.402 -1.561 -6.902 1.00 91.12 99 TYR A C 1
ATOM 815 O O . TYR A 1 99 ? 5.024 -0.394 -6.978 1.00 91.12 99 TYR A O 1
ATOM 823 N N . VAL A 1 100 ? 6.582 -1.947 -7.368 1.00 88.12 100 VAL A N 1
ATOM 824 C CA . VAL A 1 100 ? 7.514 -1.039 -8.033 1.00 88.12 100 VAL A CA 1
ATOM 825 C C . VAL A 1 100 ? 7.507 -1.350 -9.518 1.00 88.12 100 VAL A C 1
ATOM 827 O O . VAL A 1 100 ? 7.766 -2.485 -9.925 1.00 88.12 100 VAL A O 1
ATOM 830 N N . ARG A 1 101 ? 7.270 -0.325 -10.336 1.00 87.12 101 ARG A N 1
ATOM 831 C CA . ARG A 1 101 ? 7.393 -0.411 -11.791 1.00 87.12 101 ARG A CA 1
ATOM 832 C C . ARG A 1 101 ? 8.302 0.670 -12.347 1.00 87.12 101 ARG A C 1
ATOM 834 O O . ARG A 1 101 ? 8.416 1.761 -11.790 1.00 87.12 101 ARG A O 1
ATOM 841 N N . ARG A 1 102 ? 8.910 0.374 -13.486 1.00 83.25 102 ARG A N 1
ATOM 842 C CA . ARG A 1 102 ? 9.626 1.324 -14.332 1.00 83.25 102 ARG A CA 1
ATOM 843 C C . ARG A 1 102 ? 8.762 1.652 -15.534 1.00 83.25 102 ARG A C 1
ATOM 845 O O . ARG A 1 102 ? 8.298 0.751 -16.223 1.00 83.25 102 ARG A O 1
ATOM 852 N N . GLU A 1 103 ? 8.582 2.937 -15.784 1.00 79.38 103 GLU A N 1
ATOM 853 C CA . GLU A 1 103 ? 8.035 3.437 -17.035 1.00 79.38 103 GLU A CA 1
ATOM 854 C C . GLU A 1 103 ? 9.173 3.890 -17.946 1.00 79.38 103 GLU A C 1
ATOM 856 O O . GLU A 1 103 ? 9.966 4.761 -17.573 1.00 79.38 103 GLU A O 1
ATOM 861 N N . VAL A 1 104 ? 9.266 3.283 -19.126 1.00 77.81 104 VAL A N 1
ATOM 862 C CA . VAL A 1 104 ? 10.247 3.617 -20.163 1.00 77.81 104 VAL A CA 1
ATOM 863 C C . VAL A 1 104 ? 9.660 4.680 -21.086 1.00 77.81 104 VAL A C 1
ATOM 865 O O . VAL A 1 104 ? 8.471 4.674 -21.405 1.00 77.81 104 VAL A O 1
ATOM 868 N N . CYS A 1 105 ? 10.489 5.630 -21.515 1.00 71.00 105 CYS A N 1
ATOM 869 C CA . CYS A 1 105 ? 10.053 6.659 -22.447 1.00 71.00 105 CYS A CA 1
ATOM 870 C C . CYS A 1 105 ? 9.617 6.052 -23.793 1.00 71.00 105 CYS A C 1
ATOM 872 O O . CYS A 1 105 ? 10.309 5.208 -24.354 1.00 71.00 105 CYS A O 1
ATOM 874 N N . LYS A 1 106 ? 8.520 6.565 -24.360 1.00 74.50 106 LYS A N 1
ATOM 875 C CA . LYS A 1 106 ? 7.917 6.106 -25.627 1.00 74.50 106 LYS A CA 1
ATOM 876 C C . LYS A 1 106 ? 8.839 6.121 -26.858 1.00 74.50 106 LYS A C 1
ATOM 878 O O . LYS A 1 106 ? 8.449 5.614 -27.900 1.00 74.50 106 LYS A O 1
ATOM 883 N N . TYR A 1 107 ? 10.001 6.769 -26.772 1.00 74.81 107 TYR A N 1
ATOM 884 C CA . TYR A 1 107 ? 10.979 6.846 -27.863 1.00 74.81 107 TYR A CA 1
ATOM 885 C C . TYR A 1 107 ? 11.889 5.615 -27.953 1.00 74.81 107 TYR A C 1
ATOM 887 O O . TYR A 1 107 ? 12.674 5.518 -28.889 1.00 74.81 107 TYR A O 1
ATOM 895 N N . PHE A 1 108 ? 11.807 4.700 -26.986 1.00 71.06 108 PHE A N 1
ATOM 896 C CA . PHE A 1 108 ? 12.513 3.424 -27.022 1.00 71.06 108 PHE A CA 1
ATOM 897 C C . PHE A 1 108 ? 11.537 2.323 -27.451 1.00 71.06 108 PHE A C 1
ATOM 899 O O . PHE A 1 108 ? 10.420 2.259 -26.938 1.00 71.06 108 PHE A O 1
ATOM 906 N N . GLU A 1 109 ? 11.959 1.449 -28.369 1.00 74.88 109 GLU A N 1
ATOM 907 C CA . GLU A 1 109 ? 11.208 0.264 -28.822 1.00 74.88 109 GLU A CA 1
ATOM 908 C C . GLU A 1 109 ? 11.262 -0.855 -27.765 1.00 74.88 109 GLU A C 1
ATOM 910 O O . GLU A 1 109 ? 11.796 -1.938 -27.985 1.00 74.88 109 GLU A O 1
ATOM 915 N N . MET A 1 110 ? 10.772 -0.561 -26.562 1.00 73.75 110 MET A N 1
ATOM 916 C CA . MET A 1 110 ? 10.747 -1.475 -25.421 1.00 73.75 110 MET A CA 1
ATOM 917 C C . MET A 1 110 ? 9.389 -1.427 -24.729 1.00 73.75 110 MET A C 1
ATOM 919 O O . MET A 1 110 ? 8.632 -0.464 -24.882 1.00 73.75 110 MET A O 1
ATOM 923 N N . ASP A 1 111 ? 9.114 -2.438 -23.907 1.00 75.62 111 ASP A N 1
ATOM 924 C CA . ASP A 1 111 ? 7.937 -2.441 -23.046 1.00 75.62 111 ASP A CA 1
ATOM 925 C C . ASP A 1 111 ? 7.904 -1.180 -22.180 1.00 75.62 111 ASP A C 1
ATOM 927 O O . ASP A 1 111 ? 8.810 -0.905 -21.388 1.00 75.62 111 ASP A O 1
ATOM 931 N N . GLN A 1 112 ? 6.829 -0.407 -22.334 1.00 72.62 112 GLN A N 1
ATOM 932 C CA . GLN A 1 112 ? 6.679 0.886 -21.671 1.00 72.62 112 GLN A CA 1
ATOM 933 C C . GLN A 1 112 ? 6.568 0.755 -20.154 1.00 72.62 112 GLN A C 1
ATOM 935 O O . GLN A 1 112 ? 6.884 1.708 -19.453 1.00 72.62 112 GLN A O 1
ATOM 940 N N . CYS A 1 113 ? 6.111 -0.389 -19.644 1.00 78.38 113 CYS A N 1
ATOM 941 C CA . CYS A 1 113 ? 5.944 -0.659 -18.221 1.00 78.38 113 CYS A CA 1
ATOM 942 C C . CYS A 1 113 ? 6.634 -1.972 -17.861 1.00 78.38 113 CYS A C 1
ATOM 944 O O . CYS A 1 113 ? 6.222 -3.036 -18.314 1.00 78.38 113 CYS A O 1
ATOM 946 N N . GLN A 1 114 ? 7.646 -1.898 -17.004 1.00 81.06 114 GLN A N 1
ATOM 947 C CA . GLN A 1 114 ? 8.397 -3.054 -16.529 1.00 81.06 114 GLN A CA 1
ATOM 948 C C . GLN A 1 114 ? 8.214 -3.206 -15.021 1.00 81.06 114 GLN A C 1
ATOM 950 O O . GLN A 1 114 ? 8.483 -2.275 -14.258 1.00 81.06 114 GLN A O 1
ATOM 955 N N . GLY A 1 115 ? 7.760 -4.378 -14.582 1.00 83.88 115 GLY A N 1
ATOM 956 C CA . GLY A 1 115 ? 7.707 -4.713 -13.161 1.00 83.88 115 GLY A CA 1
ATOM 957 C C . GLY A 1 115 ? 9.115 -4.880 -12.601 1.00 83.88 115 GLY A C 1
ATOM 958 O O . GLY A 1 115 ? 9.907 -5.643 -13.143 1.00 83.88 115 GLY A O 1
ATOM 959 N N . VAL A 1 116 ? 9.430 -4.162 -11.526 1.00 85.06 116 VAL A N 1
ATOM 960 C CA . VAL A 1 116 ? 10.721 -4.272 -10.832 1.00 85.06 116 VAL A CA 1
ATOM 961 C C . VAL A 1 116 ? 10.612 -5.250 -9.674 1.00 85.06 116 VAL A C 1
ATOM 963 O O . VAL A 1 116 ? 11.492 -6.080 -9.477 1.00 85.06 116 VAL A O 1
ATOM 966 N N . GLY A 1 117 ? 9.554 -5.126 -8.874 1.00 88.19 117 GLY A N 1
ATOM 967 C CA . GLY A 1 117 ? 9.438 -5.897 -7.649 1.00 88.19 117 GLY A CA 1
ATOM 968 C C . GLY A 1 117 ? 8.148 -5.634 -6.894 1.00 88.19 117 GLY A C 1
ATOM 969 O O . GLY A 1 117 ? 7.402 -4.696 -7.185 1.00 88.19 117 GLY A O 1
ATOM 970 N N . PHE A 1 118 ? 7.910 -6.491 -5.912 1.00 91.44 118 PHE A N 1
ATOM 971 C CA . PHE A 1 118 ? 6.730 -6.489 -5.066 1.00 91.44 118 PHE A CA 1
ATOM 972 C C . PHE A 1 118 ? 7.149 -6.742 -3.619 1.00 91.44 118 PHE A C 1
ATOM 974 O O . PHE A 1 118 ? 8.045 -7.548 -3.367 1.00 91.44 118 PHE A O 1
ATOM 981 N N . ALA A 1 119 ? 6.509 -6.052 -2.683 1.00 91.44 119 ALA A N 1
ATOM 982 C CA . ALA A 1 119 ? 6.701 -6.245 -1.254 1.00 91.44 119 ALA A CA 1
ATOM 983 C C . ALA A 1 119 ? 5.364 -6.098 -0.524 1.00 91.44 119 ALA A C 1
ATOM 985 O O . ALA A 1 119 ? 4.506 -5.320 -0.940 1.00 91.44 119 ALA A O 1
ATOM 986 N N . THR A 1 120 ? 5.205 -6.810 0.586 1.00 92.75 120 THR A N 1
ATOM 987 C CA . THR A 1 120 ? 4.087 -6.632 1.516 1.00 92.75 120 THR A CA 1
ATOM 988 C C . THR A 1 120 ? 4.613 -6.137 2.850 1.00 92.75 120 THR A C 1
ATOM 990 O O . THR A 1 120 ? 5.703 -6.513 3.284 1.00 92.75 120 THR A O 1
ATOM 993 N N . VAL A 1 121 ? 3.859 -5.241 3.477 1.00 91.00 121 VAL A N 1
ATOM 994 C CA . VAL A 1 121 ? 4.173 -4.711 4.802 1.00 91.00 121 VAL A CA 1
ATOM 995 C C . VAL A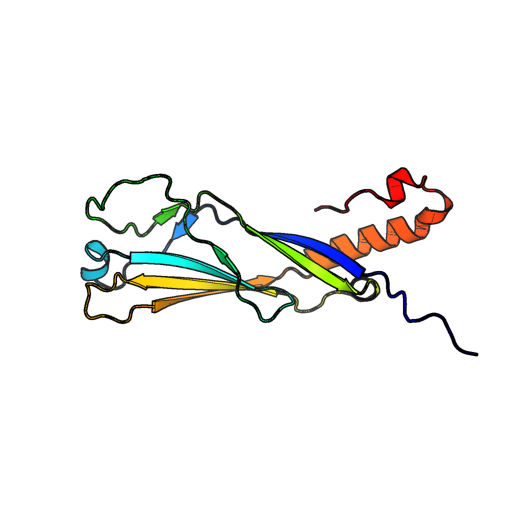 1 121 ? 2.972 -4.971 5.705 1.00 91.00 121 VAL A C 1
ATOM 997 O O . VAL A 1 121 ? 1.923 -4.372 5.455 1.00 91.00 121 VAL A O 1
ATOM 1000 N N . PRO A 1 122 ? 3.107 -5.817 6.741 1.00 92.19 122 PRO A N 1
ATOM 1001 C CA . PRO A 1 122 ? 2.015 -6.079 7.666 1.00 92.19 122 PRO A CA 1
ATOM 1002 C C . PRO A 1 122 ? 1.698 -4.834 8.484 1.00 92.19 122 PRO A C 1
ATOM 1004 O O . PRO A 1 122 ? 2.593 -4.149 8.988 1.00 92.19 122 PRO A O 1
ATOM 1007 N N . VAL A 1 123 ? 0.408 -4.528 8.607 1.00 90.88 123 VAL A N 1
ATOM 1008 C CA . VAL A 1 123 ? -0.100 -3.357 9.341 1.00 90.88 123 VAL A CA 1
ATOM 1009 C C . VAL A 1 123 ? -1.145 -3.718 10.394 1.00 90.88 123 VAL A C 1
ATOM 1011 O O . VAL A 1 123 ? -1.744 -2.827 11.001 1.00 90.88 123 VAL A O 1
ATOM 1014 N N . ASP A 1 124 ? -1.314 -5.008 10.684 1.00 91.56 124 ASP A N 1
ATOM 1015 C CA . ASP A 1 124 ? -2.211 -5.504 11.729 1.00 91.56 124 ASP A CA 1
ATOM 1016 C C . ASP A 1 124 ? -1.951 -4.844 13.082 1.00 91.56 124 ASP A C 1
ATOM 1018 O O . ASP A 1 124 ? -2.879 -4.370 13.731 1.00 91.56 124 ASP A O 1
ATOM 1022 N N . ASP A 1 125 ? -0.689 -4.743 13.503 1.00 91.06 125 ASP A N 1
ATOM 1023 C CA . ASP A 1 125 ? -0.319 -4.136 14.787 1.00 91.06 125 ASP A CA 1
ATOM 1024 C C . ASP A 1 125 ? -0.670 -2.643 14.861 1.00 91.06 125 ASP A C 1
ATOM 1026 O O . ASP A 1 125 ? -1.045 -2.127 15.923 1.00 91.06 125 ASP A O 1
ATOM 1030 N N . LEU A 1 126 ? -0.577 -1.939 13.728 1.00 89.56 126 LEU A N 1
ATOM 1031 C CA . LEU A 1 126 ? -0.968 -0.537 13.624 1.00 89.56 126 LEU A CA 1
ATOM 1032 C C . LEU A 1 126 ? -2.487 -0.402 13.775 1.00 89.56 126 LEU A C 1
ATOM 1034 O O . LEU A 1 126 ? -2.949 0.360 14.628 1.00 89.56 126 LEU A O 1
ATOM 1038 N N . LEU A 1 127 ? -3.253 -1.178 13.004 1.00 90.56 127 LEU A N 1
ATOM 1039 C CA . LEU A 1 127 ? -4.717 -1.157 13.036 1.00 90.56 127 LEU A CA 1
ATOM 1040 C C . LEU A 1 127 ? -5.266 -1.617 14.388 1.00 90.56 127 LEU A C 1
ATOM 1042 O O . LEU A 1 127 ? -6.156 -0.974 14.940 1.00 90.56 127 LEU A O 1
ATOM 1046 N N . ASN A 1 128 ? -4.693 -2.668 14.972 1.00 91.12 128 ASN A N 1
ATOM 1047 C CA . ASN A 1 128 ? -5.058 -3.166 16.296 1.00 91.12 128 ASN A CA 1
ATOM 1048 C C . ASN A 1 128 ? -4.706 -2.163 17.406 1.00 91.12 128 ASN A C 1
ATOM 1050 O O . ASN A 1 128 ? -5.430 -2.054 18.398 1.00 91.12 128 ASN A O 1
ATOM 1054 N N . GLY A 1 129 ? -3.628 -1.392 17.238 1.00 89.38 129 GLY A N 1
ATOM 1055 C CA . GLY A 1 129 ? -3.296 -0.269 18.113 1.00 89.38 129 GLY A CA 1
ATOM 1056 C C . GLY A 1 129 ? -4.342 0.845 18.071 1.00 89.38 129 GLY A C 1
ATOM 1057 O O . GLY A 1 129 ? -4.788 1.302 19.124 1.00 89.38 129 GLY A O 1
ATOM 1058 N N . ILE A 1 130 ? -4.775 1.234 16.867 1.00 88.44 130 ILE A N 1
ATOM 1059 C CA . ILE A 1 130 ? -5.846 2.223 16.665 1.00 88.44 130 ILE A CA 1
ATOM 1060 C C . ILE A 1 130 ? -7.165 1.700 17.252 1.00 88.44 130 ILE A C 1
ATOM 1062 O O . ILE A 1 130 ? -7.821 2.411 18.011 1.00 88.44 130 ILE A O 1
ATOM 1066 N N . ALA A 1 131 ? -7.511 0.435 16.993 1.00 88.44 131 ALA A N 1
ATOM 1067 C CA . ALA A 1 131 ? -8.700 -0.217 17.542 1.00 88.44 131 ALA A CA 1
ATOM 1068 C C . ALA A 1 131 ? -8.722 -0.178 19.076 1.00 88.44 131 ALA A C 1
ATOM 1070 O O . ALA A 1 131 ? -9.751 0.098 19.693 1.00 88.44 131 ALA A O 1
ATOM 1071 N N . LYS A 1 132 ? -7.572 -0.431 19.713 1.00 89.19 132 LYS A N 1
ATOM 1072 C CA . LYS A 1 132 ? -7.433 -0.348 21.169 1.00 89.19 132 LYS A CA 1
ATOM 1073 C C . LYS A 1 132 ? -7.712 1.070 21.681 1.00 89.19 132 LYS A C 1
ATOM 1075 O O . LYS A 1 132 ? -8.536 1.213 22.577 1.00 89.19 132 LYS A O 1
ATOM 1080 N N . GLN A 1 133 ? -7.107 2.092 21.075 1.00 86.56 133 GLN A N 1
ATOM 1081 C CA . GLN A 1 133 ? -7.337 3.493 21.457 1.00 86.56 133 GLN A CA 1
ATOM 1082 C C . GLN A 1 133 ? -8.795 3.926 21.245 1.00 86.56 133 GLN A C 1
ATOM 1084 O O . GLN A 1 133 ? -9.349 4.668 22.054 1.00 86.56 133 GLN A O 1
ATOM 1089 N N . MET A 1 134 ? -9.441 3.439 20.181 1.00 83.56 134 MET A N 1
ATOM 1090 C CA . MET A 1 134 ? -10.865 3.677 19.942 1.00 83.56 134 MET A CA 1
ATOM 1091 C C . MET A 1 134 ? -11.745 3.067 21.035 1.00 83.56 134 MET A C 1
ATOM 1093 O O . MET A 1 134 ? -12.660 3.733 21.513 1.00 83.56 134 MET A O 1
ATOM 1097 N N . ARG A 1 135 ? -11.462 1.829 21.462 1.00 84.00 135 ARG A N 1
ATOM 1098 C CA . ARG A 1 135 ? -12.209 1.173 22.548 1.00 84.00 135 ARG A CA 1
ATOM 1099 C C . ARG A 1 135 ? -12.055 1.902 23.875 1.00 84.00 135 ARG A C 1
ATOM 1101 O O . ARG A 1 135 ? -13.065 2.253 24.470 1.00 84.00 135 ARG A O 1
ATOM 1108 N N . GLU A 1 136 ? -10.823 2.209 24.276 1.00 84.31 136 GLU A N 1
ATOM 1109 C CA . GLU A 1 136 ? -10.539 2.942 25.520 1.00 84.31 136 GLU A CA 1
ATOM 1110 C C . GLU A 1 136 ? -11.276 4.290 25.559 1.00 84.31 136 GLU A C 1
ATOM 1112 O O . GLU A 1 136 ? -11.851 4.683 26.572 1.00 84.31 136 GLU A O 1
ATOM 1117 N N . ARG A 1 137 ? -11.331 4.993 24.424 1.00 80.81 137 ARG A N 1
ATOM 1118 C CA . ARG A 1 137 ? -12.078 6.249 24.303 1.00 80.81 137 ARG A CA 1
ATOM 1119 C C . ARG A 1 137 ? -13.591 6.060 24.385 1.00 80.81 137 ARG A C 1
ATOM 1121 O O . ARG A 1 137 ? -14.263 6.898 24.981 1.00 80.81 137 ARG A O 1
ATOM 1128 N N . ASN A 1 138 ? -14.129 5.009 23.772 1.00 79.75 138 ASN A N 1
ATOM 1129 C CA . ASN A 1 138 ? -15.558 4.714 23.832 1.00 79.75 138 ASN A CA 1
ATOM 1130 C C . ASN A 1 138 ? -15.988 4.328 25.255 1.00 79.75 138 ASN A C 1
ATOM 1132 O O . ASN A 1 138 ? -17.036 4.781 25.706 1.00 79.75 138 ASN A O 1
ATOM 1136 N N . GLU A 1 139 ? -15.161 3.575 25.983 1.00 82.81 139 GLU A N 1
ATOM 1137 C CA . GLU A 1 139 ? -15.385 3.234 27.396 1.00 82.81 139 GLU A CA 1
ATOM 1138 C C . GLU A 1 139 ? -15.389 4.482 28.290 1.00 82.81 139 GLU A C 1
ATOM 1140 O O . GLU A 1 139 ? -16.226 4.614 29.176 1.00 82.81 139 GLU A O 1
ATOM 1145 N N . LEU A 1 140 ? -14.504 5.444 28.017 1.00 80.38 140 LEU A N 1
ATOM 1146 C CA . LEU A 1 140 ? -14.425 6.709 28.754 1.00 80.38 140 LEU A CA 1
ATOM 1147 C C . LEU A 1 140 ? -15.391 7.786 28.233 1.00 80.38 140 LEU A C 1
ATOM 1149 O O . LEU A 1 140 ? -15.375 8.914 28.726 1.00 80.38 140 LEU A O 1
ATOM 1153 N N . SER A 1 141 ? -16.229 7.484 27.239 1.00 74.06 141 SER A N 1
ATOM 1154 C CA . SER A 1 141 ? -17.025 8.490 26.523 1.00 74.06 141 SER A CA 1
ATOM 1155 C C . SER A 1 141 ? -18.027 9.242 27.407 1.00 74.06 141 SER A C 1
ATOM 1157 O O . SER A 1 141 ? -18.312 10.409 27.136 1.00 74.06 141 SER A O 1
ATOM 1159 N N . GLU A 1 142 ? -18.507 8.626 28.488 1.00 73.94 142 GLU A N 1
ATOM 1160 C CA . GLU A 1 142 ? -19.386 9.258 29.484 1.00 73.94 142 GLU A CA 1
ATOM 1161 C C . GLU A 1 142 ? -18.645 10.260 30.387 1.00 73.94 142 GLU A C 1
ATOM 1163 O O . GLU A 1 142 ? -19.259 11.127 31.005 1.00 73.94 142 GLU A O 1
ATOM 1168 N N . HIS A 1 143 ? -17.316 10.163 30.452 1.00 73.44 143 HIS A N 1
ATOM 1169 C CA . HIS A 1 143 ? -16.448 10.993 31.293 1.00 73.44 143 HIS A CA 1
ATOM 1170 C C . HIS A 1 143 ? -15.603 11.985 30.486 1.00 73.44 143 HIS A C 1
ATOM 1172 O O . HIS A 1 143 ? -14.962 12.872 31.052 1.00 73.44 143 HIS A O 1
ATOM 1178 N N . LEU A 1 144 ? -15.596 11.850 29.159 1.00 70.81 144 LEU A N 1
ATOM 1179 C CA . LEU A 1 144 ? -14.872 12.723 28.247 1.00 70.81 144 LEU A CA 1
ATOM 1180 C C . LEU A 1 144 ? -15.765 13.868 27.769 1.00 70.81 144 LEU A C 1
ATOM 1182 O O . LEU A 1 144 ? -16.892 13.662 27.316 1.00 70.81 144 LEU A O 1
ATOM 1186 N N . SER A 1 145 ? -15.224 15.087 27.808 1.00 70.50 145 SER A N 1
ATOM 1187 C CA . SER A 1 145 ? -15.878 16.231 27.177 1.00 70.50 145 SER A CA 1
ATOM 1188 C C . SER A 1 145 ? -15.976 16.032 25.662 1.00 70.50 145 SER A C 1
ATOM 1190 O O . SER A 1 145 ? -15.165 15.328 25.048 1.00 70.50 145 SER A O 1
ATOM 1192 N N .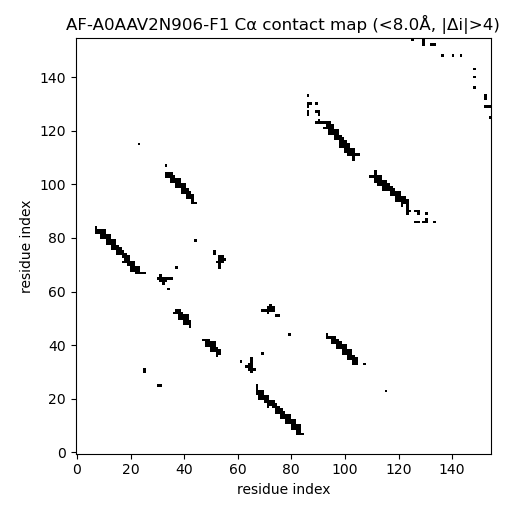 ASP A 1 146 ? -16.949 16.691 25.035 1.00 72.06 146 ASP A N 1
ATOM 1193 C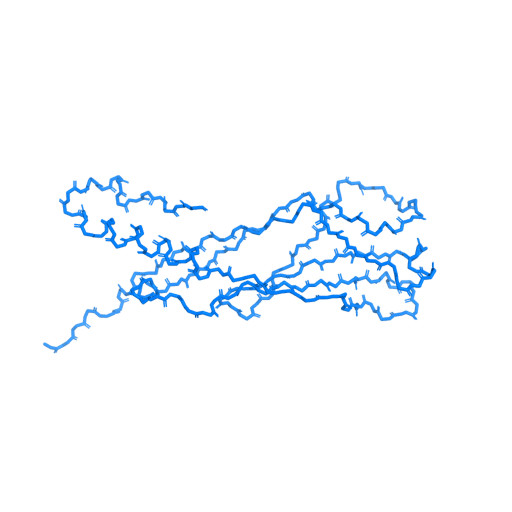 CA . ASP A 1 146 ? -17.198 16.547 23.596 1.00 72.06 146 ASP A CA 1
ATOM 1194 C C . ASP A 1 146 ? -15.994 16.957 22.729 1.00 72.06 146 ASP A C 1
ATOM 1196 O O . ASP A 1 146 ? -15.812 16.435 21.631 1.00 72.06 146 ASP A O 1
ATOM 1200 N N . PHE A 1 147 ? -15.101 17.799 23.260 1.00 69.50 147 PHE A N 1
ATOM 1201 C CA . PHE A 1 147 ? -13.815 18.126 22.643 1.00 69.50 147 PHE A CA 1
ATOM 1202 C C . PHE A 1 147 ? -12.922 16.888 22.461 1.00 69.50 147 PHE A C 1
ATOM 1204 O O . PHE A 1 147 ? -12.405 16.645 21.370 1.00 69.50 147 PHE A O 1
ATOM 1211 N N . TYR A 1 148 ? -12.777 16.057 23.497 1.00 65.25 148 TYR A N 1
ATOM 1212 C CA . TYR A 1 148 ? -11.982 14.829 23.411 1.00 65.25 148 TYR A CA 1
ATOM 1213 C C . TYR A 1 148 ? -12.649 13.775 22.529 1.00 65.25 148 TYR A C 1
ATOM 1215 O O . TYR A 1 148 ? -11.945 12.999 21.890 1.00 65.25 148 TYR A O 1
ATOM 1223 N N . LYS A 1 149 ? -13.985 13.789 22.407 1.00 66.44 149 LYS A N 1
ATOM 1224 C CA . LYS A 1 149 ? -14.737 12.916 21.489 1.00 66.44 149 LYS A CA 1
ATOM 1225 C C . LYS A 1 149 ? -14.552 13.252 20.010 1.00 66.44 149 LYS A C 1
ATOM 1227 O O . LYS A 1 149 ? -14.870 12.401 19.181 1.00 66.44 149 LYS A O 1
ATOM 1232 N N . GLN A 1 150 ? -13.989 14.409 19.664 1.00 70.31 150 GLN A N 1
ATOM 1233 C CA . GLN A 1 150 ? -13.733 14.817 18.274 1.00 70.31 150 GLN A CA 1
ATOM 1234 C C . GLN A 1 150 ? -12.249 14.793 17.878 1.00 70.31 150 GLN A C 1
ATOM 1236 O O . GLN A 1 150 ? -11.924 14.988 16.709 1.00 70.31 150 GLN A O 1
ATOM 1241 N N . GLN A 1 151 ? -11.331 14.515 18.810 1.00 76.81 151 GLN A N 1
ATOM 1242 C CA . GLN A 1 151 ? -9.901 14.463 18.494 1.00 76.81 151 GLN A CA 1
ATOM 1243 C C . GLN A 1 151 ? -9.546 13.300 17.562 1.00 76.81 151 GLN A C 1
ATOM 1245 O O . GLN A 1 151 ? -10.092 12.202 17.691 1.00 76.81 151 GLN A O 1
ATOM 1250 N N . ILE A 1 152 ? -8.588 13.532 16.667 1.00 77.81 152 ILE A N 1
ATOM 1251 C CA . ILE A 1 152 ? -8.042 12.514 15.765 1.00 77.81 152 ILE A CA 1
ATOM 1252 C C . ILE A 1 152 ? -7.226 11.504 16.580 1.00 77.81 152 ILE A C 1
ATOM 1254 O O . ILE A 1 152 ? -6.403 11.889 17.407 1.00 77.81 152 ILE A O 1
ATOM 1258 N N . ILE A 1 153 ? -7.447 10.214 16.329 1.00 78.12 153 ILE A N 1
ATOM 1259 C CA . ILE A 1 153 ? -6.590 9.137 16.833 1.00 78.12 153 ILE A CA 1
ATOM 1260 C C . ILE A 1 153 ? -5.465 8.945 15.816 1.00 78.12 153 ILE A C 1
ATOM 1262 O O . ILE A 1 153 ? -5.729 8.717 14.637 1.00 78.12 153 ILE A O 1
ATOM 1266 N N . SER A 1 154 ? -4.216 9.073 16.257 1.00 76.19 154 SER A N 1
ATOM 1267 C CA . SER A 1 154 ? -3.039 9.007 15.387 1.00 76.19 154 SER A CA 1
ATOM 1268 C C . SER A 1 154 ? -1.920 8.207 16.038 1.00 76.19 154 SER A C 1
ATOM 1270 O O . SER A 1 154 ? -1.702 8.332 17.247 1.00 76.19 154 SER A O 1
ATOM 1272 N N . ARG A 1 155 ? -1.183 7.450 15.227 1.00 65.62 155 ARG A N 1
ATOM 1273 C CA . ARG A 1 155 ? -0.027 6.653 15.632 1.00 65.62 155 ARG A CA 1
ATOM 1274 C C . ARG A 1 155 ? 1.077 6.748 14.589 1.00 65.62 155 ARG A C 1
ATOM 1276 O O . ARG A 1 155 ? 0.730 6.967 13.406 1.00 65.62 155 ARG A O 1
#

Foldseek 3Di:
DDDDDPPLPWDKDKDKDDDFKAFFDDPDPVQFFFDKWKWKWKDWPDPDTDIATAPPPPPDDDPGGDDRMGGRPDIDMDIDTHGPCVLVDQDDPTKMKMWMWMATDPVDPDDRIGTRDIDIDDCRVVSNVLSVVVVVCVVCVVVDDVVSVPDDDDD

Radius of gyration: 21.38 Å; Cα contacts (8 Å, |Δi|>4): 228; chains: 1; bounding box: 63×31×60 Å